Protein AF-A0A8S2GCD6-F1 (afdb_monomer)

Nearest PDB structures (foldseek):
  1uks-assembly2_B  TM=8.238E-01  e=7.959E-03  Bacillus sp. 1011
  1cxl-assembly1_A  TM=8.418E-01  e=1.296E-02  Niallia circulans
  1v3m-assembly1_A  TM=8.316E-01  e=1.220E-02  Bacillus sp. 1011
  1ded-assembly1_B  TM=8.339E-01  e=2.244E-02  Bacillus sp. 1011
  6sav-assembly2_B  TM=6.597E-01  e=4.070E-03  Rhizomucor pusillus

Mean predicted aligned error: 3.09 Å

Radius of gyration: 13.16 Å; Cα contacts (8 Å, |Δi|>4): 142; chains: 1; bounding box: 33×23×35 Å

Sequence (99 aa):
MDGTWHDRFYYILKDALINDNVQFESLKACIDGRKQGYVSTTNLVNYISNHDHDRLLVEINQAKQLFGKDAMQRIRLGVVVLMTSIGIPLLWMGEEFGG

Foldseek 3Di:
DQADEPVLLQVQLLCCLAVVPDPPVSLVCSLPVVVVVDPDQARYEHENDEPVDDDSLVSNCVRPVDDDPSSQVSLVVSVVSQVNGRHHYDDYPPSVVPD

Solvent-accessible surface area (backbone atoms only — not comparable to full-atom values): 5676 Å² total; per-residue (Å²): 129,82,62,44,78,38,60,69,40,28,56,55,51,48,38,29,63,61,72,64,54,75,53,65,71,60,51,56,31,42,38,38,35,57,76,73,70,46,89,58,51,89,28,32,34,38,40,78,50,49,95,92,49,73,47,56,51,57,52,36,30,72,76,65,74,41,57,70,69,64,40,48,52,43,51,49,50,53,49,51,51,47,74,71,28,61,40,39,67,49,81,45,94,52,50,92,80,65,84

Structure (mmCIF, N/CA/C/O backbone):
data_AF-A0A8S2GCD6-F1
#
_entry.id   AF-A0A8S2GCD6-F1
#
loop_
_atom_site.group_PDB
_atom_site.id
_atom_site.type_symbol
_atom_site.label_atom_id
_atom_site.label_alt_id
_atom_site.label_comp_id
_atom_site.label_asym_id
_atom_site.label_entity_id
_atom_site.label_seq_id
_atom_site.pdbx_PDB_ins_code
_atom_site.Cartn_x
_atom_site.Cartn_y
_atom_site.Cartn_z
_atom_site.occupancy
_atom_site.B_iso_or_equiv
_atom_site.auth_seq_id
_atom_site.auth_comp_id
_atom_site.auth_asym_id
_atom_site.auth_atom_id
_atom_site.pdbx_PDB_model_num
ATOM 1 N N . MET A 1 1 ? 16.613 5.762 -15.329 1.00 62.00 1 MET A N 1
ATOM 2 C CA . MET A 1 1 ? 15.797 6.300 -14.223 1.00 62.00 1 MET A CA 1
ATOM 3 C C . MET A 1 1 ? 16.085 5.417 -13.030 1.00 62.00 1 MET A C 1
ATOM 5 O O . MET A 1 1 ? 15.787 4.227 -13.099 1.00 62.00 1 MET A O 1
ATOM 9 N N . ASP A 1 2 ? 16.743 5.973 -12.018 1.00 81.50 2 ASP A N 1
ATOM 10 C CA . ASP A 1 2 ? 17.420 5.188 -10.976 1.00 81.50 2 ASP A CA 1
ATOM 11 C C . ASP A 1 2 ? 16.460 4.724 -9.866 1.00 81.50 2 ASP A C 1
ATOM 13 O O . ASP A 1 2 ? 16.660 3.668 -9.278 1.00 81.50 2 ASP A O 1
ATOM 17 N N . GLY A 1 3 ? 15.354 5.445 -9.661 1.00 88.62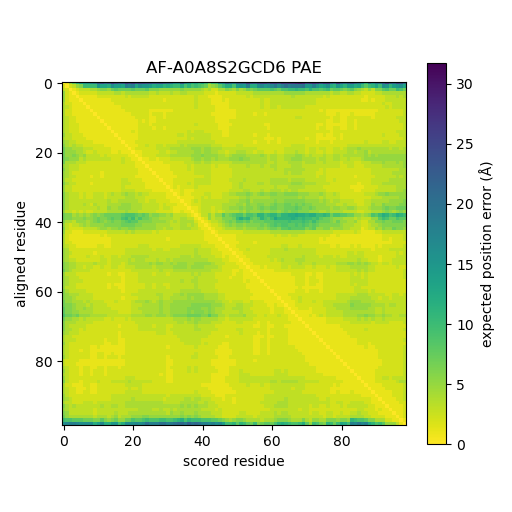 3 GLY A N 1
ATOM 18 C CA . GLY A 1 3 ? 14.260 5.102 -8.751 1.00 88.62 3 GLY A CA 1
ATOM 19 C C . GLY A 1 3 ? 13.058 6.019 -8.990 1.00 88.62 3 GLY A C 1
ATOM 20 O O . GLY A 1 3 ? 13.242 7.174 -9.372 1.00 88.62 3 GLY A O 1
ATOM 21 N N . THR A 1 4 ? 11.834 5.526 -8.804 1.00 93.00 4 THR A N 1
ATOM 22 C CA . THR A 1 4 ? 10.604 6.320 -8.917 1.00 93.00 4 THR A CA 1
ATOM 23 C C . THR A 1 4 ? 9.568 5.895 -7.881 1.00 93.00 4 THR A C 1
ATOM 25 O O . THR A 1 4 ? 9.452 4.711 -7.552 1.00 93.00 4 THR A O 1
ATOM 28 N N . TRP A 1 5 ? 8.826 6.875 -7.369 1.00 95.00 5 TRP A N 1
ATOM 29 C CA . TRP A 1 5 ? 7.686 6.657 -6.488 1.00 95.00 5 TRP A CA 1
ATOM 30 C C . TRP A 1 5 ? 6.498 6.157 -7.307 1.00 95.00 5 TRP A C 1
ATOM 32 O O . TRP A 1 5 ? 6.125 6.745 -8.323 1.00 95.00 5 TRP A O 1
ATOM 42 N N . HIS A 1 6 ? 5.903 5.049 -6.879 1.00 95.38 6 HIS A N 1
ATOM 43 C CA . HIS A 1 6 ? 4.776 4.443 -7.572 1.00 95.38 6 HIS A CA 1
ATOM 44 C C . HIS A 1 6 ? 3.444 5.010 -7.056 1.00 95.38 6 HIS A C 1
ATOM 46 O O . HIS A 1 6 ? 2.633 4.289 -6.484 1.00 95.38 6 HIS A O 1
ATOM 52 N N . ASP A 1 7 ? 3.176 6.300 -7.268 1.00 95.06 7 ASP A N 1
ATOM 53 C CA . ASP A 1 7 ? 1.983 6.978 -6.718 1.00 95.06 7 ASP A CA 1
A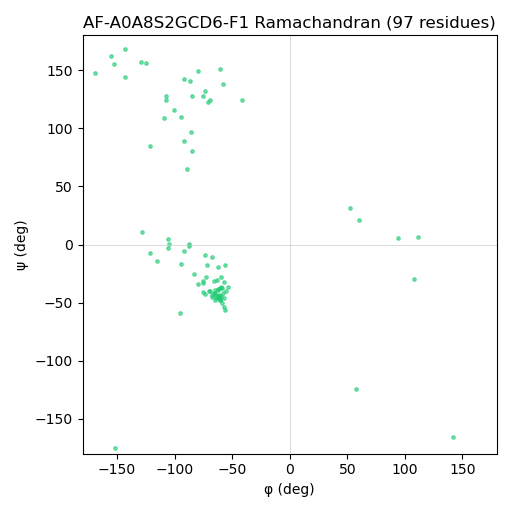TOM 54 C C . ASP A 1 7 ? 0.665 6.315 -7.131 1.00 95.06 7 ASP A C 1
ATOM 56 O O . ASP A 1 7 ? -0.305 6.270 -6.374 1.00 95.06 7 ASP A O 1
ATOM 60 N N . ARG A 1 8 ? 0.630 5.730 -8.332 1.00 94.62 8 ARG A N 1
ATOM 61 C CA . ARG A 1 8 ? -0.536 4.977 -8.795 1.00 94.62 8 ARG A CA 1
ATOM 62 C C . ARG A 1 8 ? -0.844 3.779 -7.893 1.00 94.62 8 ARG A C 1
ATOM 64 O O . ARG A 1 8 ? -2.018 3.503 -7.666 1.00 94.62 8 ARG A O 1
ATOM 71 N N . PHE A 1 9 ? 0.175 3.092 -7.375 1.00 96.62 9 PHE A N 1
ATOM 72 C CA . PHE A 1 9 ? 0.011 2.021 -6.390 1.00 96.62 9 PHE A CA 1
ATOM 73 C C . PHE A 1 9 ? -0.687 2.536 -5.137 1.00 96.62 9 PHE A C 1
ATOM 75 O O . PHE A 1 9 ? -1.697 1.961 -4.734 1.00 96.62 9 PHE A O 1
ATOM 82 N N . TYR A 1 10 ? -0.191 3.647 -4.585 1.00 96.81 10 TYR A N 1
ATOM 83 C CA . TYR A 1 10 ? -0.758 4.289 -3.403 1.00 96.81 10 TYR A CA 1
ATOM 84 C C . TYR A 1 10 ? -2.237 4.633 -3.606 1.00 96.81 10 TYR A C 1
ATOM 86 O O . TYR A 1 10 ? -3.082 4.136 -2.866 1.00 96.81 10 TYR A O 1
ATOM 94 N N . TYR A 1 11 ? -2.582 5.404 -4.643 1.00 95.94 11 TYR A N 1
ATOM 95 C CA . TYR A 1 11 ? -3.964 5.855 -4.841 1.00 95.94 11 TYR A CA 1
ATOM 96 C C . TYR A 1 11 ? -4.938 4.705 -5.120 1.00 95.94 11 TYR A C 1
ATOM 98 O O . TYR A 1 11 ? -6.023 4.678 -4.542 1.00 95.94 11 TYR A O 1
ATOM 106 N N . ILE A 1 12 ? -4.563 3.742 -5.971 1.00 96.50 12 ILE A N 1
ATOM 107 C CA . ILE A 1 12 ? -5.440 2.611 -6.313 1.00 96.50 12 ILE A CA 1
ATOM 108 C C . ILE A 1 12 ? -5.658 1.704 -5.102 1.00 96.50 12 ILE A C 1
ATOM 110 O O . ILE A 1 12 ? -6.789 1.296 -4.832 1.00 96.50 12 ILE A O 1
ATOM 114 N N . LEU A 1 13 ? -4.595 1.382 -4.362 1.00 96.56 13 LEU A N 1
ATOM 115 C CA . LEU A 1 13 ? -4.718 0.522 -3.192 1.00 96.56 13 LEU A CA 1
ATOM 116 C C . LEU A 1 13 ? -5.459 1.236 -2.059 1.00 96.56 13 LEU A C 1
ATOM 118 O O . LEU A 1 13 ? -6.321 0.629 -1.429 1.00 96.56 13 LEU A O 1
ATOM 122 N N . LYS A 1 14 ? -5.196 2.526 -1.834 1.00 96.44 14 LYS A N 1
ATOM 123 C CA . LYS A 1 14 ? -5.899 3.317 -0.822 1.00 96.44 14 LYS A CA 1
ATOM 124 C C . LYS A 1 14 ? -7.397 3.403 -1.095 1.00 96.44 14 LYS A C 1
ATOM 126 O O . LYS A 1 14 ? -8.191 3.179 -0.186 1.00 96.44 14 LYS A O 1
ATOM 131 N N . ASP A 1 15 ? -7.793 3.660 -2.338 1.00 96.19 15 ASP A N 1
ATOM 132 C CA . ASP A 1 15 ? -9.207 3.720 -2.718 1.00 96.19 15 ASP A CA 1
ATOM 133 C C . ASP A 1 15 ? -9.912 2.367 -2.509 1.00 96.19 15 ASP A C 1
ATOM 135 O O . ASP A 1 15 ? -11.016 2.307 -1.966 1.00 96.19 15 ASP A O 1
ATOM 139 N N . ALA A 1 16 ? -9.234 1.259 -2.823 1.00 96.06 16 ALA A N 1
ATOM 140 C CA . ALA A 1 16 ? -9.744 -0.080 -2.538 1.00 96.06 16 ALA A CA 1
ATOM 141 C C . ALA A 1 16 ? -9.858 -0.364 -1.026 1.00 96.06 16 ALA A C 1
ATOM 143 O O . ALA A 1 16 ? -10.850 -0.940 -0.582 1.00 96.06 16 ALA A O 1
ATOM 144 N N . LEU A 1 17 ? -8.865 0.041 -0.227 1.00 95.38 17 LEU A N 1
ATOM 145 C CA . LEU A 1 17 ? -8.821 -0.212 1.218 1.00 95.38 17 LEU A CA 1
ATOM 146 C C . LEU A 1 17 ? -9.768 0.673 2.024 1.00 95.38 17 LEU A C 1
ATOM 148 O O . LEU A 1 17 ? -10.265 0.226 3.056 1.00 95.38 17 LEU A O 1
ATOM 152 N N . ILE A 1 18 ? -9.994 1.912 1.594 1.00 96.31 18 ILE A N 1
ATOM 153 C CA . ILE A 1 18 ? -10.837 2.870 2.308 1.00 96.31 18 ILE A CA 1
ATOM 154 C C . ILE A 1 18 ? -12.240 2.838 1.730 1.00 96.31 18 ILE A C 1
ATOM 156 O O . ILE A 1 18 ? -13.183 2.532 2.450 1.00 96.31 18 ILE A O 1
ATOM 160 N N . ASN A 1 19 ? -12.394 3.113 0.437 1.00 94.62 19 ASN A N 1
ATOM 161 C CA . ASN A 1 19 ? -13.698 3.344 -0.181 1.00 94.62 19 ASN A CA 1
ATOM 162 C C . ASN A 1 19 ? -14.383 2.063 -0.664 1.00 94.62 19 ASN A C 1
ATOM 164 O O . ASN A 1 19 ? -15.518 2.136 -1.125 1.00 94.62 19 ASN A O 1
ATOM 168 N N . ASP A 1 20 ? -13.739 0.902 -0.509 1.00 93.69 20 ASP A N 1
ATOM 169 C CA . ASP A 1 20 ? -14.210 -0.392 -1.017 1.00 93.69 20 ASP A CA 1
ATOM 170 C C . ASP A 1 20 ? -14.375 -0.402 -2.555 1.00 93.69 20 ASP A C 1
ATOM 172 O O . ASP A 1 20 ? -15.070 -1.247 -3.123 1.00 93.69 20 ASP A O 1
ATOM 176 N N . ASN A 1 21 ? -13.705 0.524 -3.254 1.00 94.81 21 ASN A N 1
ATOM 177 C CA . ASN A 1 21 ? -13.720 0.628 -4.711 1.00 94.81 21 ASN A CA 1
ATOM 178 C C . ASN A 1 21 ? -12.671 -0.307 -5.326 1.00 94.81 21 ASN A C 1
ATOM 180 O O . ASN A 1 21 ? -11.550 0.083 -5.660 1.00 94.81 21 ASN A O 1
ATOM 184 N N . VAL A 1 22 ? -13.021 -1.587 -5.441 1.00 93.88 22 VAL A N 1
ATOM 185 C CA . VAL A 1 22 ? -12.088 -2.615 -5.912 1.00 93.88 22 VAL A CA 1
ATOM 186 C C . VAL A 1 22 ? -12.081 -2.694 -7.439 1.00 93.88 22 VAL A C 1
ATOM 188 O O . VAL A 1 22 ? -12.878 -3.396 -8.060 1.00 93.88 22 VAL A O 1
ATOM 191 N N . GLN A 1 23 ? -11.111 -2.023 -8.059 1.00 92.75 23 GLN A N 1
ATOM 192 C CA . GLN A 1 23 ? -10.817 -2.171 -9.486 1.00 92.75 23 GLN A CA 1
ATOM 193 C C . GLN A 1 23 ? -9.752 -3.250 -9.708 1.00 92.75 23 GLN A C 1
ATOM 195 O O . GLN A 1 23 ? -8.554 -2.963 -9.747 1.00 92.75 23 GLN A O 1
ATOM 200 N N . PHE A 1 24 ? -10.180 -4.506 -9.860 1.00 92.81 24 PHE A N 1
ATOM 201 C CA . PHE A 1 24 ? -9.267 -5.655 -9.930 1.00 92.81 24 PHE A CA 1
ATOM 202 C C . PHE A 1 24 ? -8.190 -5.546 -11.016 1.00 92.81 24 PHE A C 1
ATOM 204 O O . PHE A 1 24 ? -7.044 -5.907 -10.761 1.00 92.81 24 PHE A O 1
ATOM 211 N N . GLU A 1 25 ? -8.516 -5.036 -12.205 1.00 94.12 25 GLU A N 1
ATOM 212 C CA . GLU A 1 25 ? -7.520 -4.895 -13.276 1.00 94.12 25 GLU A CA 1
ATOM 213 C C . GLU A 1 25 ? -6.481 -3.812 -12.960 1.00 94.12 25 GLU A C 1
ATOM 215 O O . GLU A 1 25 ? -5.283 -4.036 -13.145 1.00 94.12 25 GLU A O 1
ATOM 220 N N . SER A 1 26 ? -6.907 -2.688 -12.375 1.00 93.69 26 SER A N 1
ATOM 221 C CA . SER A 1 26 ? -5.999 -1.643 -11.889 1.00 9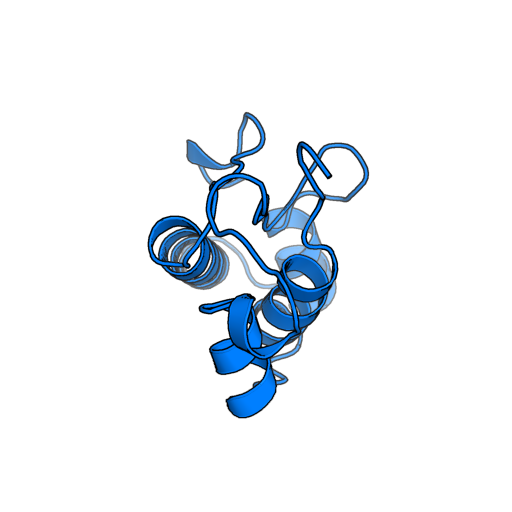3.69 26 SER A CA 1
ATOM 222 C C . SER A 1 26 ? -5.087 -2.169 -10.775 1.00 93.69 26 SER A C 1
ATOM 224 O O . SER A 1 26 ? -3.876 -1.969 -10.832 1.00 93.69 26 SER A O 1
ATOM 226 N N . LEU A 1 27 ? -5.638 -2.909 -9.805 1.00 93.69 27 LEU A N 1
ATOM 227 C CA . LEU A 1 27 ? -4.871 -3.515 -8.711 1.00 93.69 27 LEU A CA 1
ATOM 228 C C . LEU A 1 27 ? -3.850 -4.537 -9.222 1.00 93.69 27 LEU A C 1
ATOM 230 O O . LEU A 1 27 ? -2.687 -4.483 -8.834 1.00 93.69 27 LEU A O 1
ATOM 234 N N . LYS A 1 28 ? -4.239 -5.427 -10.146 1.00 93.69 28 LYS A N 1
ATOM 235 C CA . LYS A 1 28 ? -3.311 -6.376 -10.787 1.00 93.69 28 LYS A CA 1
ATOM 236 C C . LYS A 1 28 ? -2.178 -5.659 -11.522 1.00 93.69 28 LYS A C 1
ATOM 238 O O . LYS A 1 28 ? -1.057 -6.164 -11.535 1.00 93.69 28 LYS A O 1
ATOM 243 N N . ALA A 1 29 ? -2.467 -4.521 -12.154 1.00 93.00 29 ALA A N 1
ATOM 244 C CA . ALA A 1 29 ? -1.457 -3.706 -12.819 1.00 93.00 29 ALA A CA 1
ATOM 245 C C . ALA A 1 29 ? -0.547 -2.967 -11.824 1.00 93.00 29 ALA A C 1
ATOM 247 O O . ALA A 1 29 ? 0.595 -2.690 -12.158 1.00 93.00 29 ALA A O 1
ATOM 248 N N . CYS A 1 30 ? -1.022 -2.638 -10.621 1.00 92.94 30 CYS A N 1
ATOM 249 C CA . CYS A 1 30 ? -0.193 -2.060 -9.558 1.00 92.94 30 CYS A CA 1
ATOM 250 C C . CYS A 1 30 ? 0.710 -3.111 -8.894 1.00 92.94 30 CYS A C 1
ATOM 252 O O . CYS A 1 30 ? 1.881 -2.831 -8.660 1.00 92.94 30 CYS A O 1
ATOM 254 N N . ILE A 1 31 ? 0.197 -4.323 -8.649 1.00 94.94 31 ILE A N 1
ATOM 255 C CA . ILE A 1 31 ? 0.981 -5.446 -8.097 1.00 94.94 31 ILE A CA 1
ATOM 256 C C . ILE A 1 31 ? 2.151 -5.806 -9.023 1.00 94.94 31 ILE A C 1
ATOM 258 O O . ILE A 1 31 ? 3.235 -6.147 -8.555 1.00 94.94 31 ILE A O 1
ATOM 262 N N . ASP A 1 32 ? 1.939 -5.712 -10.337 1.00 94.25 32 ASP A N 1
ATOM 263 C CA . ASP A 1 32 ? 2.982 -5.855 -11.350 1.00 94.25 32 ASP A CA 1
ATOM 264 C C . ASP A 1 32 ? 3.085 -4.591 -12.208 1.00 94.25 32 ASP A C 1
ATOM 266 O O . ASP A 1 32 ? 2.523 -4.520 -13.307 1.00 94.25 32 ASP A O 1
ATOM 270 N N . GLY A 1 33 ? 3.848 -3.611 -11.717 1.00 88.62 33 GLY A N 1
ATOM 271 C CA . GLY A 1 33 ? 4.043 -2.318 -12.379 1.00 88.62 33 GLY A CA 1
ATOM 272 C C . GLY A 1 33 ? 4.582 -2.406 -13.813 1.00 88.62 33 GLY A C 1
ATOM 273 O O . GLY A 1 33 ? 4.390 -1.482 -14.602 1.00 88.62 33 GLY A O 1
ATOM 274 N N . ARG A 1 34 ? 5.167 -3.531 -14.244 1.00 90.25 34 ARG A N 1
ATOM 275 C CA . ARG A 1 34 ? 5.583 -3.707 -15.651 1.00 90.25 34 ARG A CA 1
ATOM 276 C C . ARG A 1 34 ? 4.400 -3.587 -16.614 1.00 90.25 34 ARG A C 1
ATOM 278 O O . ARG A 1 34 ? 4.560 -3.116 -17.737 1.00 90.25 34 ARG A O 1
ATOM 285 N N . LYS A 1 35 ? 3.188 -3.919 -16.154 1.00 90.62 35 LYS A N 1
ATOM 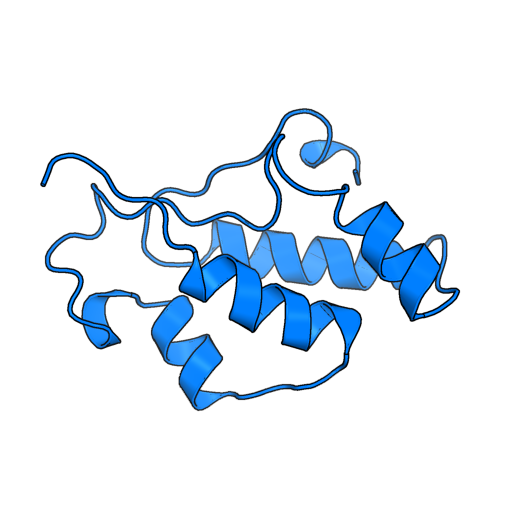286 C CA . LYS A 1 35 ? 1.932 -3.734 -16.903 1.00 90.62 35 LYS A CA 1
ATOM 287 C C . LYS A 1 35 ? 1.547 -2.266 -17.108 1.00 90.62 35 LYS A C 1
ATOM 289 O O . LYS A 1 35 ? 0.643 -1.985 -17.887 1.00 90.62 35 LYS A O 1
ATOM 294 N N . GLN A 1 36 ? 2.220 -1.343 -16.426 1.00 88.31 36 GLN A N 1
ATOM 295 C CA . GLN A 1 36 ? 2.029 0.104 -16.532 1.00 88.31 36 GLN A CA 1
ATOM 296 C C . GLN A 1 36 ? 3.165 0.797 -17.303 1.00 88.31 36 GLN A C 1
ATOM 298 O O . GLN A 1 36 ? 3.184 2.020 -17.396 1.00 88.31 36 GLN A O 1
ATOM 303 N N . GLY A 1 37 ? 4.108 0.030 -17.865 1.00 88.56 37 GLY A N 1
ATOM 304 C CA . GLY A 1 37 ? 5.242 0.564 -18.623 1.00 88.56 37 GLY A CA 1
ATOM 305 C C . GLY A 1 37 ? 6.518 0.782 -17.804 1.00 88.56 37 GLY A C 1
ATOM 306 O O . GLY A 1 37 ? 7.498 1.289 -18.350 1.00 88.56 37 GLY A O 1
ATOM 307 N N . TYR A 1 38 ? 6.555 0.378 -16.527 1.00 89.38 38 TYR A N 1
ATOM 308 C CA . TYR A 1 38 ? 7.797 0.382 -15.751 1.00 89.38 38 TYR A CA 1
ATOM 309 C C . TYR A 1 38 ? 8.757 -0.698 -16.268 1.00 89.38 38 TYR A C 1
ATOM 311 O O . TYR A 1 38 ? 8.417 -1.878 -16.349 1.00 89.38 38 TYR A O 1
ATOM 319 N N . VAL A 1 39 ? 9.969 -0.281 -16.635 1.00 84.88 39 VAL A N 1
ATOM 320 C CA . VAL A 1 39 ? 10.948 -1.140 -17.324 1.00 84.88 39 VAL A CA 1
ATOM 321 C C . VAL A 1 39 ? 11.681 -2.080 -16.364 1.00 84.88 39 VAL A C 1
ATOM 323 O O . VAL A 1 39 ? 12.013 -3.202 -16.738 1.00 84.88 39 VAL A O 1
ATOM 326 N N . SER A 1 40 ? 11.930 -1.641 -15.128 1.00 86.31 40 SER A N 1
ATOM 327 C CA . SER A 1 40 ? 12.608 -2.437 -14.103 1.00 86.31 40 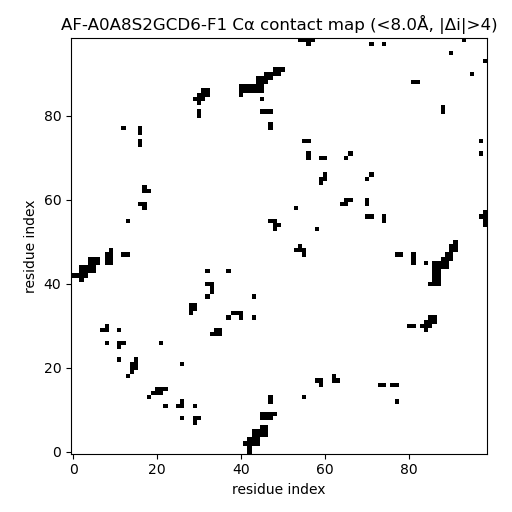SER A CA 1
ATOM 328 C C . SER A 1 40 ? 11.759 -2.532 -12.840 1.00 86.31 40 SER A C 1
ATOM 330 O O . SER A 1 40 ? 10.890 -1.706 -12.573 1.00 86.31 40 SER A O 1
ATOM 332 N N . THR A 1 41 ? 12.011 -3.582 -12.068 1.00 86.88 41 THR A N 1
ATOM 333 C CA . THR A 1 41 ? 11.413 -3.817 -10.753 1.00 86.88 41 THR A CA 1
ATOM 334 C C . THR A 1 41 ? 12.310 -3.289 -9.633 1.00 86.88 41 THR A C 1
ATOM 336 O O . THR A 1 41 ? 11.858 -3.106 -8.512 1.00 86.88 41 THR A O 1
ATOM 339 N N . THR A 1 42 ? 13.588 -3.028 -9.919 1.00 89.94 42 THR A N 1
ATOM 340 C CA . THR A 1 42 ? 14.584 -2.571 -8.934 1.00 89.94 42 THR A CA 1
ATOM 341 C C . THR A 1 42 ? 14.611 -1.056 -8.762 1.00 89.94 42 THR A C 1
ATOM 343 O O . THR A 1 42 ? 15.439 -0.542 -8.023 1.00 89.94 42 THR A O 1
ATOM 346 N N . ASN A 1 43 ? 13.758 -0.330 -9.478 1.00 89.69 43 ASN A N 1
ATOM 347 C CA . ASN A 1 43 ? 13.665 1.127 -9.426 1.00 89.69 43 ASN A CA 1
ATOM 348 C C . ASN A 1 43 ? 12.227 1.603 -9.178 1.00 89.69 43 ASN A C 1
ATOM 350 O O . ASN A 1 43 ? 11.949 2.789 -9.321 1.00 89.69 43 ASN A O 1
ATOM 354 N N . LEU A 1 44 ? 11.316 0.693 -8.830 1.00 94.81 44 LEU A N 1
ATOM 355 C CA . LEU A 1 44 ? 9.912 0.997 -8.592 1.00 94.81 44 LEU A CA 1
ATOM 356 C C . LEU A 1 44 ? 9.617 0.882 -7.101 1.00 94.81 44 LEU A C 1
ATOM 358 O O . LEU A 1 44 ? 9.615 -0.225 -6.565 1.00 94.81 44 LEU A O 1
ATOM 362 N N . VAL A 1 45 ? 9.389 2.012 -6.436 1.00 96.31 45 VAL A N 1
ATOM 363 C CA . VAL A 1 45 ? 9.120 2.056 -4.996 1.00 96.31 45 VAL A CA 1
ATOM 364 C C . VAL A 1 45 ? 7.613 2.043 -4.761 1.00 96.31 45 VAL A C 1
ATOM 366 O O . VAL A 1 45 ? 6.923 3.022 -5.046 1.00 96.31 45 VAL A O 1
ATOM 369 N N . ASN A 1 46 ? 7.110 0.927 -4.238 1.00 97.50 46 ASN A N 1
ATOM 370 C CA . ASN A 1 46 ? 5.719 0.762 -3.826 1.00 97.50 46 ASN A CA 1
ATOM 371 C C . ASN A 1 46 ? 5.561 1.243 -2.381 1.00 97.50 46 ASN A C 1
ATOM 373 O O . ASN A 1 46 ? 6.421 0.969 -1.546 1.00 97.50 46 ASN A O 1
ATOM 377 N N . TYR A 1 47 ? 4.458 1.918 -2.070 1.00 97.25 47 TYR A N 1
ATOM 378 C CA . TYR A 1 47 ? 4.173 2.418 -0.725 1.00 97.25 47 TYR A CA 1
ATOM 379 C C . TYR A 1 47 ? 2.662 2.534 -0.497 1.00 97.25 47 TYR A C 1
ATOM 381 O O . TYR A 1 47 ? 1.893 2.669 -1.449 1.00 97.25 47 TYR A O 1
ATOM 389 N N . ILE A 1 48 ? 2.238 2.472 0.767 1.00 96.06 48 ILE A N 1
ATOM 390 C CA . ILE A 1 48 ? 0.828 2.643 1.175 1.00 96.06 48 ILE A CA 1
ATOM 391 C C . ILE A 1 48 ? 0.603 3.881 2.050 1.00 96.06 48 ILE A C 1
ATOM 393 O O . ILE A 1 48 ? -0.533 4.320 2.196 1.00 96.06 48 ILE A O 1
ATOM 397 N N . SER A 1 49 ? 1.685 4.463 2.568 1.00 94.62 49 SER A N 1
ATOM 398 C CA . SER A 1 49 ? 1.741 5.748 3.259 1.00 94.62 49 SER A CA 1
ATOM 399 C C . SER A 1 49 ? 3.159 6.310 3.138 1.00 94.62 49 SER A C 1
ATOM 401 O O . SER A 1 49 ? 4.111 5.590 2.829 1.00 94.62 49 SER A O 1
ATOM 403 N N . ASN A 1 50 ? 3.309 7.604 3.387 1.00 94.94 50 ASN A N 1
ATOM 404 C CA . ASN A 1 50 ? 4.588 8.288 3.548 1.00 94.94 50 ASN A CA 1
ATOM 405 C C . ASN A 1 50 ? 4.385 9.502 4.474 1.00 94.94 50 ASN A C 1
ATOM 407 O O . ASN A 1 50 ? 3.293 9.702 4.996 1.00 94.94 50 ASN A O 1
ATOM 411 N N . HIS A 1 51 ? 5.426 10.312 4.658 1.00 95.00 51 HIS A N 1
ATOM 412 C CA . HIS A 1 51 ? 5.375 11.503 5.510 1.00 95.00 51 HIS A CA 1
ATOM 413 C C . HIS A 1 51 ? 4.586 12.683 4.917 1.00 95.00 51 HIS A C 1
ATOM 415 O O . HIS A 1 51 ? 4.347 13.653 5.632 1.00 95.00 51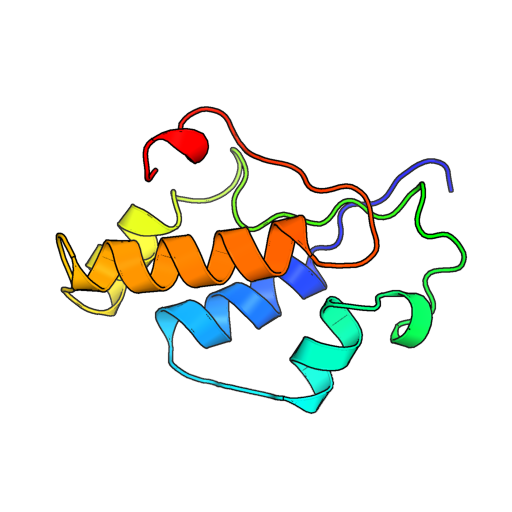 HIS A O 1
ATOM 421 N N . ASP A 1 52 ? 4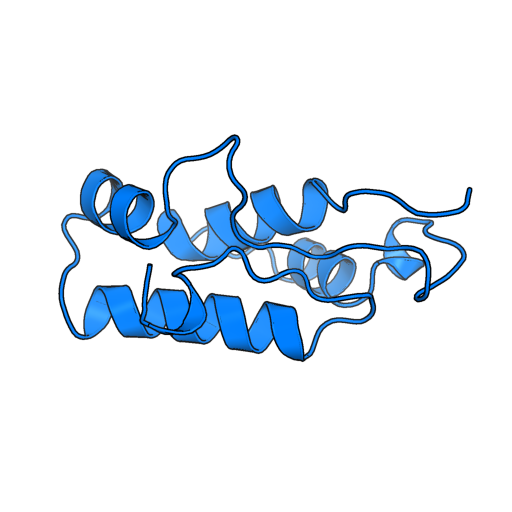.185 12.606 3.647 1.00 95.12 52 ASP A N 1
ATOM 422 C CA . ASP A 1 52 ? 3.420 13.648 2.951 1.00 95.12 52 ASP A CA 1
ATOM 423 C C . ASP A 1 52 ? 1.900 13.429 3.059 1.00 95.12 52 ASP A C 1
ATOM 425 O O . ASP A 1 52 ? 1.104 14.257 2.604 1.00 95.12 52 ASP A O 1
ATOM 429 N N . HIS A 1 53 ? 1.481 12.308 3.652 1.00 91.69 53 HIS A N 1
ATOM 430 C CA . HIS A 1 53 ? 0.087 11.912 3.807 1.00 91.69 53 HIS A CA 1
ATOM 431 C C . HIS A 1 53 ? -0.229 11.536 5.255 1.00 91.69 53 HIS A C 1
ATOM 433 O O . HIS A 1 53 ? 0.648 11.151 6.032 1.00 91.69 53 HIS A O 1
ATOM 439 N N . ASP A 1 54 ? -1.511 11.624 5.612 1.00 93.38 54 ASP A N 1
ATOM 440 C CA . ASP A 1 54 ? -1.985 11.076 6.877 1.00 93.3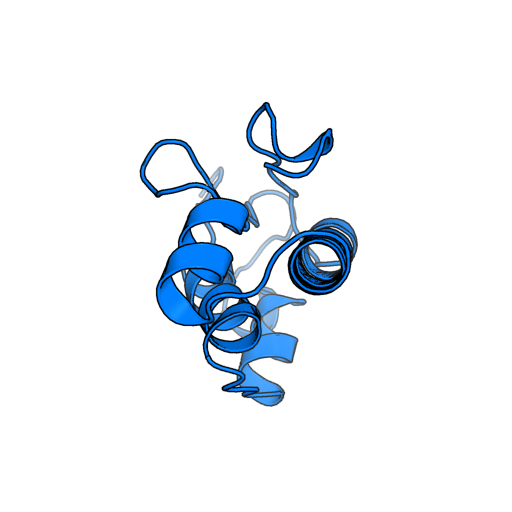8 54 ASP A CA 1
ATOM 441 C C . ASP A 1 54 ? -1.735 9.563 6.924 1.00 93.38 54 ASP A C 1
ATOM 443 O O . ASP A 1 54 ? -1.719 8.864 5.909 1.00 93.38 54 ASP A O 1
ATOM 447 N N . ARG A 1 55 ? -1.548 9.035 8.137 1.00 93.38 55 ARG A N 1
ATOM 448 C CA . ARG A 1 55 ? -1.409 7.590 8.345 1.00 93.38 55 ARG A CA 1
ATOM 449 C C . ARG A 1 55 ? -2.651 6.880 7.813 1.00 93.38 55 ARG A C 1
ATOM 451 O O . ARG A 1 55 ? -3.771 7.279 8.131 1.00 93.38 55 ARG A O 1
ATOM 458 N N . LEU A 1 56 ? -2.469 5.748 7.135 1.00 94.44 56 LEU A N 1
ATOM 459 C CA . LEU A 1 56 ? -3.581 4.948 6.609 1.00 94.44 56 LEU A CA 1
ATOM 460 C C . LEU A 1 56 ? -4.629 4.587 7.683 1.00 94.44 56 LEU A C 1
ATOM 462 O O . LEU A 1 56 ? -5.825 4.597 7.398 1.00 94.44 56 LEU A O 1
ATOM 466 N N . LEU A 1 57 ? -4.206 4.321 8.928 1.00 95.31 57 LEU A N 1
ATOM 467 C CA . LEU A 1 57 ? -5.123 4.102 10.055 1.00 95.31 57 LEU A CA 1
ATOM 468 C C . LEU A 1 57 ? -6.020 5.321 10.312 1.00 95.31 57 LEU A C 1
ATOM 470 O O . LEU A 1 57 ? -7.223 5.169 10.507 1.00 95.31 57 LEU A O 1
ATOM 474 N N . VAL A 1 58 ? -5.448 6.527 10.300 1.00 94.94 58 VAL A N 1
ATOM 475 C CA . VAL A 1 58 ? -6.188 7.779 10.504 1.00 94.94 58 VAL A CA 1
ATOM 476 C C . VAL A 1 58 ? -7.186 7.987 9.371 1.00 94.94 58 VAL A C 1
ATOM 478 O O . VAL A 1 58 ? -8.358 8.240 9.648 1.00 94.94 58 VAL A O 1
ATOM 481 N N . GLU A 1 59 ? -6.762 7.795 8.120 1.00 95.38 59 GLU A N 1
ATOM 482 C CA . GLU A 1 59 ? -7.648 7.935 6.962 1.00 95.38 59 GLU A CA 1
ATOM 483 C C . GLU A 1 59 ? -8.820 6.931 7.000 1.00 95.38 59 GLU A C 1
ATOM 485 O O . GLU A 1 59 ? -9.973 7.311 6.782 1.00 95.38 59 GLU A O 1
ATOM 490 N N . ILE A 1 60 ? -8.565 5.660 7.349 1.00 95.94 60 ILE A N 1
ATOM 491 C CA . ILE A 1 60 ? -9.611 4.633 7.521 1.00 95.94 60 ILE A CA 1
ATOM 492 C C . ILE A 1 60 ? -10.591 5.034 8.629 1.00 95.94 60 ILE A C 1
ATOM 494 O O . ILE A 1 60 ? -11.808 4.969 8.433 1.00 95.94 60 ILE A O 1
ATOM 498 N N . ASN A 1 61 ? -10.075 5.453 9.786 1.00 95.44 61 ASN A N 1
ATOM 499 C CA . ASN A 1 61 ? -10.900 5.836 10.928 1.00 95.44 61 ASN A CA 1
ATOM 500 C C . ASN A 1 61 ? -11.806 7.025 10.570 1.00 95.44 61 ASN A C 1
ATOM 502 O O . ASN A 1 61 ? -13.002 6.995 10.852 1.00 95.44 61 ASN A O 1
ATOM 506 N N . GLN A 1 62 ? -11.260 8.054 9.914 1.00 95.12 62 GLN A N 1
ATOM 507 C CA . GLN A 1 62 ? -12.011 9.246 9.516 1.00 95.12 62 GLN A CA 1
ATOM 508 C C . GLN A 1 62 ? -13.093 8.924 8.479 1.00 95.12 62 GLN A C 1
ATOM 510 O O . GLN A 1 62 ? -14.248 9.315 8.657 1.00 95.12 62 GLN A O 1
ATOM 515 N N . ALA A 1 63 ? -12.744 8.179 7.427 1.00 95.69 63 ALA A N 1
ATOM 516 C CA . ALA A 1 63 ? -13.649 7.905 6.315 1.00 95.69 63 ALA A CA 1
ATOM 517 C C . ALA A 1 63 ? -14.730 6.865 6.644 1.00 95.69 63 ALA A C 1
ATOM 519 O O . ALA A 1 63 ? -15.827 6.922 6.087 1.00 95.69 63 ALA A O 1
ATOM 520 N N . LYS A 1 64 ? -14.429 5.890 7.514 1.00 94.94 64 LYS A N 1
ATOM 521 C CA . LYS A 1 64 ? -15.298 4.721 7.738 1.00 94.94 64 LYS A CA 1
ATOM 522 C C . LYS A 1 64 ? -15.774 4.547 9.177 1.00 94.94 64 LYS A C 1
ATOM 524 O O . LYS A 1 64 ? -16.613 3.681 9.405 1.00 94.94 64 LYS A O 1
ATOM 529 N N . GLN A 1 65 ? -15.271 5.332 10.135 1.00 96.12 65 GLN A N 1
ATOM 530 C CA . GLN A 1 65 ? -15.545 5.142 11.570 1.00 96.12 65 GLN A CA 1
ATOM 531 C C . GLN A 1 65 ? -15.250 3.699 12.032 1.00 96.12 65 GLN A C 1
ATOM 533 O O . GLN A 1 65 ? -15.913 3.156 12.914 1.00 96.12 65 GLN A O 1
ATOM 538 N N . LEU A 1 66 ? -14.265 3.058 11.394 1.00 95.31 66 LEU A N 1
ATOM 539 C CA . LEU A 1 66 ? -13.783 1.725 11.741 1.00 95.31 66 LEU A CA 1
ATOM 540 C C . LEU A 1 66 ? -12.624 1.848 12.716 1.00 95.31 66 LEU A C 1
ATOM 542 O O . LEU A 1 66 ? -11.791 2.726 12.554 1.00 95.31 66 LEU A O 1
ATOM 546 N N . PHE A 1 67 ? -12.542 0.945 13.692 1.00 94.56 67 PHE A N 1
ATOM 547 C CA . PHE A 1 67 ? -11.501 0.970 14.720 1.00 94.56 67 PHE A CA 1
ATOM 548 C C . PHE A 1 67 ? -11.055 -0.446 15.091 1.00 94.56 67 PHE A C 1
ATOM 550 O O . PHE A 1 67 ? -11.695 -1.442 14.744 1.00 94.56 67 PHE A O 1
ATOM 557 N N . GLY A 1 68 ? -9.947 -0.543 15.827 1.00 94.19 68 GLY A N 1
ATOM 558 C CA . GLY A 1 68 ? -9.470 -1.802 16.393 1.00 94.19 68 GLY A CA 1
ATOM 559 C C . GLY A 1 68 ? -9.241 -2.876 15.329 1.00 94.19 68 GLY A C 1
ATOM 560 O O . GLY A 1 68 ? -8.481 -2.677 14.382 1.00 94.19 68 GLY A O 1
ATOM 561 N N . LYS A 1 69 ? -9.888 -4.035 15.493 1.00 95.50 69 LYS A N 1
ATOM 562 C CA . LYS A 1 69 ? -9.666 -5.207 14.634 1.00 95.50 69 LYS A CA 1
ATOM 563 C C . LYS A 1 69 ? -10.043 -4.954 13.173 1.00 95.50 69 LYS A C 1
ATOM 565 O O . LYS A 1 69 ? -9.311 -5.409 12.297 1.00 95.50 69 LYS A O 1
ATOM 570 N N . ASP A 1 70 ? -11.123 -4.223 12.916 1.00 95.44 70 ASP A N 1
ATOM 571 C CA . ASP A 1 70 ? -11.639 -4.029 11.557 1.00 95.44 70 ASP A CA 1
ATOM 572 C C . ASP A 1 70 ? -10.746 -3.076 10.755 1.00 95.44 70 ASP A C 1
ATOM 574 O O . ASP A 1 70 ? -10.377 -3.372 9.616 1.00 95.44 70 ASP A O 1
ATOM 578 N N . ALA A 1 71 ? -10.304 -1.978 11.380 1.00 95.50 71 ALA A N 1
ATOM 579 C CA . ALA A 1 71 ? -9.302 -1.091 10.791 1.00 95.50 71 ALA A CA 1
ATOM 580 C C . ALA A 1 71 ? -7.971 -1.831 10.572 1.00 95.50 71 ALA A C 1
ATOM 582 O O . ALA A 1 71 ? -7.391 -1.787 9.486 1.00 95.50 71 ALA A O 1
ATOM 583 N N . MET A 1 72 ? -7.528 -2.610 11.566 1.00 95.00 72 MET A N 1
ATOM 584 C CA . MET A 1 72 ? -6.279 -3.364 11.479 1.00 95.00 72 MET A CA 1
ATOM 585 C C . MET A 1 72 ? -6.320 -4.459 10.402 1.00 95.00 72 MET A C 1
ATOM 587 O O . MET A 1 72 ? -5.300 -4.757 9.786 1.00 95.00 72 MET A O 1
ATOM 591 N N . GLN A 1 73 ? -7.481 -5.059 10.128 1.00 95.94 73 GLN A N 1
ATOM 592 C CA . GLN A 1 73 ? -7.623 -6.031 9.043 1.00 95.94 73 GLN A CA 1
ATOM 593 C C . GLN A 1 73 ? -7.394 -5.387 7.668 1.00 95.94 73 GLN A C 1
ATOM 595 O O . GLN A 1 73 ? -6.731 -5.990 6.823 1.00 95.94 73 GLN A O 1
ATOM 600 N 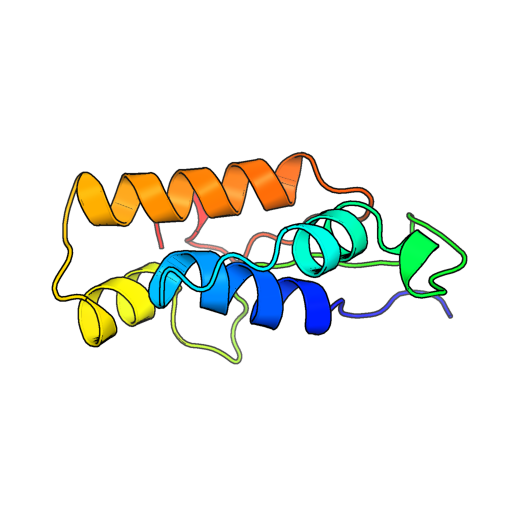N . ARG A 1 74 ? -7.870 -4.153 7.463 1.00 95.56 74 ARG A N 1
ATOM 601 C CA . ARG A 1 74 ? -7.623 -3.382 6.233 1.00 95.56 74 ARG A CA 1
ATOM 602 C C . ARG A 1 74 ? -6.151 -2.988 6.100 1.00 95.56 74 ARG A C 1
ATOM 604 O O . ARG A 1 74 ? -5.568 -3.185 5.039 1.00 95.56 74 ARG A O 1
ATOM 611 N N . ILE A 1 75 ? -5.522 -2.534 7.184 1.00 96.06 75 ILE A N 1
ATOM 612 C CA . ILE A 1 75 ? -4.084 -2.208 7.194 1.00 96.06 75 ILE A CA 1
ATOM 613 C C . ILE A 1 75 ? -3.247 -3.444 6.860 1.00 96.06 75 ILE A C 1
ATOM 615 O O . ILE A 1 75 ? -2.396 -3.394 5.977 1.00 96.06 75 ILE A O 1
ATOM 619 N N . ARG A 1 76 ? -3.534 -4.586 7.497 1.00 96.50 76 ARG A N 1
ATOM 620 C CA . ARG A 1 76 ? -2.854 -5.858 7.207 1.00 96.50 76 ARG A CA 1
ATOM 621 C C . ARG A 1 76 ? -2.997 -6.264 5.748 1.00 96.50 76 ARG A C 1
ATOM 623 O O . ARG A 1 76 ? -2.021 -6.719 5.164 1.00 96.50 76 ARG A O 1
ATOM 630 N N . LEU A 1 77 ? -4.181 -6.095 5.159 1.00 96.25 77 LEU A N 1
ATOM 631 C CA . LEU A 1 77 ? -4.375 -6.347 3.734 1.00 96.25 77 LEU A CA 1
ATOM 632 C C . LEU A 1 77 ? -3.475 -5.435 2.886 1.00 96.25 77 LEU A C 1
ATOM 634 O O . LEU A 1 77 ? -2.778 -5.938 2.010 1.00 96.25 77 LEU A O 1
ATOM 638 N N . GLY A 1 78 ? -3.431 -4.133 3.181 1.00 96.25 78 GLY A N 1
ATOM 639 C CA . GLY A 1 78 ? -2.546 -3.186 2.496 1.00 96.25 78 GLY A CA 1
ATOM 640 C C . GLY A 1 78 ? -1.068 -3.569 2.588 1.00 96.25 78 GLY A C 1
ATOM 641 O O . GLY A 1 78 ? -0.382 -3.610 1.569 1.00 96.25 78 GLY A O 1
ATOM 642 N N . VAL A 1 79 ? -0.600 -3.944 3.781 1.00 96.88 79 VAL A N 1
ATOM 643 C CA . VAL A 1 79 ? 0.783 -4.396 4.010 1.00 96.88 79 VAL A CA 1
ATOM 644 C C . VAL A 1 79 ? 1.079 -5.702 3.271 1.00 96.88 79 VAL A C 1
ATOM 646 O O . VAL A 1 79 ? 2.134 -5.826 2.658 1.00 96.88 79 VAL A O 1
ATOM 649 N N . VAL A 1 80 ? 0.160 -6.674 3.266 1.00 97.00 80 VAL A N 1
ATOM 650 C CA . VAL A 1 80 ? 0.342 -7.920 2.501 1.00 97.00 80 VAL A CA 1
ATOM 651 C C . VAL A 1 80 ? 0.464 -7.622 1.011 1.00 97.00 80 VAL A C 1
ATOM 653 O O . VAL A 1 80 ? 1.368 -8.149 0.364 1.00 97.00 80 VAL A O 1
ATOM 656 N N . VAL A 1 81 ? -0.393 -6.755 0.465 1.00 97.12 81 VAL A N 1
ATOM 657 C CA . VAL A 1 81 ? -0.306 -6.351 -0.944 1.00 97.12 81 VAL A CA 1
ATOM 658 C C . VAL A 1 81 ? 1.027 -5.652 -1.216 1.00 97.12 81 VAL A C 1
ATOM 660 O O . VAL A 1 81 ? 1.705 -6.018 -2.170 1.00 97.12 81 VAL A O 1
ATOM 663 N N . LEU A 1 82 ? 1.462 -4.723 -0.361 1.00 97.38 82 LEU A N 1
ATOM 664 C CA . LEU A 1 82 ? 2.755 -4.042 -0.482 1.00 97.38 82 LEU A CA 1
ATOM 665 C C . LEU A 1 82 ? 3.937 -5.021 -0.511 1.00 97.38 82 LEU A C 1
ATOM 667 O O . LEU A 1 82 ? 4.737 -4.997 -1.443 1.00 97.38 82 LEU A O 1
ATOM 671 N N . MET A 1 83 ? 4.022 -5.906 0.483 1.00 97.56 83 MET A N 1
ATOM 672 C CA . MET A 1 83 ? 5.160 -6.812 0.674 1.00 97.56 83 MET A CA 1
ATOM 673 C C . MET A 1 83 ? 5.227 -7.938 -0.364 1.00 97.56 83 MET A C 1
ATOM 675 O O . MET A 1 83 ? 6.269 -8.571 -0.513 1.00 97.56 83 MET A O 1
ATOM 679 N N . THR A 1 84 ? 4.125 -8.205 -1.068 1.00 97.00 84 THR A N 1
ATOM 680 C CA . THR A 1 84 ? 4.047 -9.241 -2.113 1.00 97.00 84 THR A CA 1
ATOM 681 C C . THR A 1 84 ? 4.022 -8.675 -3.532 1.00 97.00 84 THR A C 1
ATOM 683 O O . THR A 1 84 ? 4.044 -9.442 -4.495 1.00 97.00 84 THR A O 1
ATOM 686 N N . SER A 1 85 ? 4.003 -7.348 -3.682 1.00 97.06 85 SER A N 1
ATOM 687 C CA . SER A 1 85 ? 4.032 -6.690 -4.988 1.00 97.06 85 SER A CA 1
ATOM 688 C C . SER A 1 85 ? 5.439 -6.637 -5.569 1.00 97.06 85 SER A C 1
ATOM 690 O O . SER A 1 85 ? 6.435 -6.541 -4.855 1.00 97.06 85 SER A O 1
ATOM 692 N N . ILE A 1 86 ? 5.520 -6.663 -6.896 1.00 96.06 86 ILE A N 1
ATOM 693 C CA . ILE A 1 86 ? 6.778 -6.537 -7.625 1.00 96.06 86 ILE A CA 1
ATOM 694 C C . ILE A 1 86 ? 7.277 -5.096 -7.494 1.00 96.06 86 ILE A C 1
ATOM 696 O O . ILE A 1 86 ? 6.583 -4.151 -7.872 1.00 96.06 86 ILE A O 1
ATOM 700 N N . GLY A 1 87 ? 8.492 -4.931 -6.979 1.00 95.19 87 GLY A N 1
ATOM 701 C CA . GLY A 1 87 ? 9.084 -3.624 -6.719 1.00 95.19 87 GLY A CA 1
ATOM 702 C C . GLY A 1 87 ? 9.894 -3.623 -5.429 1.00 95.19 87 GLY A C 1
ATOM 703 O O . GLY A 1 87 ? 10.189 -4.672 -4.857 1.00 95.19 87 GLY A O 1
ATOM 704 N N . ILE A 1 88 ? 10.221 -2.427 -4.962 1.00 96.62 88 ILE A N 1
ATOM 705 C CA . ILE A 1 88 ? 10.830 -2.177 -3.662 1.00 96.62 88 ILE A CA 1
ATOM 706 C C . ILE A 1 88 ? 9.714 -1.713 -2.719 1.00 96.62 88 ILE A C 1
ATOM 708 O O . ILE A 1 88 ? 9.128 -0.659 -2.975 1.00 96.62 88 ILE A O 1
ATOM 712 N N . PRO A 1 89 ? 9.388 -2.460 -1.652 1.00 97.31 89 PRO A N 1
ATOM 713 C CA . PRO A 1 89 ? 8.431 -1.993 -0.662 1.00 97.31 89 PRO A CA 1
ATOM 714 C C . PRO A 1 89 ? 9.063 -0.904 0.212 1.00 97.31 89 PRO A C 1
ATOM 716 O O . PRO A 1 89 ? 10.167 -1.073 0.732 1.00 97.31 89 PRO A O 1
ATOM 719 N N . LEU A 1 90 ? 8.341 0.195 0.404 1.00 96.94 90 LEU A N 1
ATOM 720 C CA . LEU A 1 90 ? 8.643 1.221 1.393 1.00 96.94 90 LEU A CA 1
ATOM 721 C C . LEU A 1 90 ? 7.628 1.129 2.530 1.00 96.94 90 LEU A C 1
ATOM 723 O O . LEU A 1 90 ? 6.425 1.223 2.301 1.00 96.94 90 LEU A O 1
ATOM 727 N N . LEU A 1 91 ? 8.143 0.972 3.748 1.00 95.44 91 LEU A N 1
ATOM 728 C CA . LEU A 1 91 ? 7.390 1.117 4.991 1.00 95.44 91 LEU A CA 1
ATOM 729 C C . LEU A 1 91 ? 7.814 2.420 5.661 1.00 95.44 91 LEU A C 1
ATOM 731 O O . LEU A 1 91 ? 9.007 2.663 5.865 1.00 95.44 91 LEU A O 1
ATOM 735 N N . TRP A 1 92 ? 6.845 3.256 6.009 1.00 95.88 92 TRP A N 1
ATOM 736 C CA . TRP A 1 92 ? 7.090 4.452 6.795 1.00 95.88 92 TRP A CA 1
ATOM 737 C C . TRP A 1 92 ? 7.093 4.102 8.286 1.00 95.88 92 TRP A C 1
ATOM 739 O O . TRP A 1 92 ? 6.140 3.514 8.790 1.00 95.88 92 TRP A O 1
ATOM 749 N N . MET A 1 93 ? 8.153 4.493 9.005 1.00 95.44 93 MET A N 1
ATOM 750 C CA . MET A 1 93 ? 8.319 4.250 10.448 1.00 95.44 93 MET A CA 1
ATOM 751 C C . MET A 1 93 ? 7.013 4.466 11.224 1.00 95.44 93 MET A C 1
ATOM 753 O O . MET A 1 93 ? 6.439 5.554 11.155 1.00 95.44 93 MET A O 1
ATOM 757 N N . GLY A 1 94 ? 6.574 3.457 11.973 1.00 93.12 94 GLY A N 1
ATOM 758 C CA . GLY A 1 94 ? 5.305 3.405 12.706 1.00 93.12 94 GLY A CA 1
ATOM 759 C C . GLY A 1 94 ? 4.275 2.455 12.080 1.00 93.12 94 GLY A C 1
ATOM 760 O O . GLY A 1 94 ? 3.497 1.831 12.804 1.00 93.12 94 GLY A O 1
ATOM 761 N N . GLU A 1 95 ? 4.298 2.264 10.756 1.00 93.06 95 GLU A N 1
ATOM 762 C CA . GLU A 1 95 ? 3.378 1.347 10.066 1.00 93.06 95 GLU A CA 1
ATOM 763 C C . GLU A 1 95 ? 3.562 -0.112 10.500 1.00 93.06 95 GLU A C 1
ATOM 765 O O . GLU A 1 95 ? 2.592 -0.869 10.562 1.00 93.06 95 GLU A O 1
ATOM 770 N N . GLU A 1 96 ? 4.779 -0.502 10.879 1.00 92.12 96 GLU A N 1
ATOM 771 C CA . GLU A 1 96 ? 5.100 -1.835 11.388 1.00 92.12 96 GLU A CA 1
ATOM 772 C C . GLU A 1 96 ? 4.370 -2.186 12.697 1.00 92.12 96 GLU A C 1
ATOM 774 O O . GLU A 1 96 ? 4.209 -3.365 13.017 1.00 92.12 96 GLU A O 1
ATOM 779 N N . PHE A 1 97 ? 3.877 -1.178 13.425 1.00 91.19 97 PHE A N 1
ATOM 780 C CA . PHE A 1 97 ? 3.092 -1.337 14.652 1.00 91.19 97 PHE A CA 1
ATOM 781 C C . PHE A 1 97 ? 1.593 -1.079 14.457 1.00 91.19 97 PHE A C 1
ATOM 783 O O . PHE A 1 97 ? 0.823 -1.215 15.410 1.00 91.19 97 PHE A O 1
ATOM 790 N N . GLY A 1 98 ? 1.160 -0.763 13.231 1.00 79.50 98 GLY A N 1
ATOM 791 C CA . GLY A 1 98 ? -0.245 -0.521 12.907 1.00 79.50 98 GLY A CA 1
ATOM 792 C C . GLY A 1 98 ? -0.610 0.917 12.542 1.00 79.50 98 GLY A C 1
ATOM 793 O O . GLY A 1 98 ? -1.798 1.164 12.333 1.00 79.50 98 GLY A O 1
ATOM 794 N N . GLY A 1 99 ? 0.369 1.821 12.414 1.00 69.38 99 GLY A N 1
ATOM 795 C CA . GLY A 1 99 ? 0.162 3.213 11.990 1.00 69.38 99 GLY A CA 1
ATOM 796 C C . GLY A 1 99 ? 0.386 4.236 13.090 1.00 69.38 99 GLY A C 1
ATOM 797 O O . GLY A 1 99 ? -0.165 4.048 14.196 1.00 69.38 99 GLY A O 1
#

Organism: NCBI:txid1234261

InterPro domains:
  IPR017853 Glycoside hydrolase superfamily [SSF51445] (1-98)

Secondary structure (DSSP, 8-state):
---EE-HHHHHHHHHHHHH----HHHHHHHHBGGGGT---STTEEEES--TTS--HHHHHHHHH---HHHHHHHHHHHHHHHHHSBSEEE--TTGGGT-

pLDDT: mean 93.51, std 5.18, range [62.0, 97.56]